Protein AF-A0A6G3X3H4-F1 (afdb_monomer_lite)

Sequence (55 aa):
ALRRAACTRGDSDSIACLTGALAGAHLGAAAWPKEWSERIEYRSDLLSLAALWDA

Secondary structure (DSSP, 8-state):
-HHHHHTSSSSHHHHHHHHHHHHHHHH-GGGS-HHHHHT-TTHHHHHHHHHHH--

pLDDT: mean 96.16, std 2.32, range [84.06, 98.31]

Organism: NCBI:txid2706086

Foldseek 3Di:
DLVVLCPDPDPSVVSSVVVCVVCCVVVPPVVDDPVVLVPDPPSVVVVVVVVVVVD

Radius of gyration: 12.49 Å; chains: 1; bounding box: 30×21×27 Å

Structure (mmCIF, N/CA/C/O backbone):
data_AF-A0A6G3X3H4-F1
#
_entry.id   AF-A0A6G3X3H4-F1
#
loop_
_atom_site.group_PDB
_atom_site.id
_atom_site.type_symbol
_atom_site.label_atom_id
_atom_site.label_alt_id
_atom_site.label_comp_id
_atom_site.label_asym_id
_atom_site.label_entity_id
_atom_site.label_seq_id
_atom_site.pdbx_PDB_ins_code
_atom_site.Cartn_x
_atom_site.Cartn_y
_atom_site.Cartn_z
_atom_site.occupancy
_atom_site.B_iso_or_equiv
_atom_site.auth_seq_id
_atom_site.auth_comp_id
_atom_site.auth_asym_id
_atom_site.auth_atom_id
_atom_site.pdbx_PDB_model_num
ATOM 1 N N . ALA A 1 1 ? -1.359 -2.190 -12.358 1.00 93.25 1 ALA A N 1
ATOM 2 C CA . ALA A 1 1 ? -0.427 -1.050 -12.206 1.00 93.25 1 ALA A CA 1
ATOM 3 C C . ALA A 1 1 ? 0.563 -1.274 -11.063 1.00 93.25 1 ALA A C 1
ATOM 5 O O . ALA A 1 1 ? 1.757 -1.188 -11.313 1.00 93.25 1 ALA A O 1
ATOM 6 N N . LEU A 1 2 ? 0.093 -1.658 -9.868 1.00 96.44 2 LEU A N 1
ATOM 7 C CA . LEU A 1 2 ? 0.930 -1.83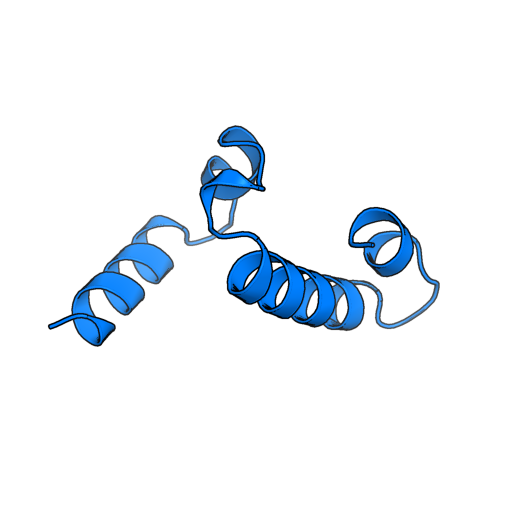6 -8.673 1.00 96.44 2 LEU A CA 1
ATOM 8 C C . LEU A 1 2 ? 2.183 -2.707 -8.874 1.00 96.44 2 LEU A C 1
ATOM 10 O O . LEU A 1 2 ? 3.274 -2.275 -8.535 1.00 96.44 2 LEU A O 1
ATOM 14 N N . ARG A 1 3 ? 2.069 -3.887 -9.504 1.00 96.88 3 ARG A N 1
ATOM 15 C CA . ARG A 1 3 ? 3.244 -4.741 -9.779 1.00 96.88 3 ARG A CA 1
ATOM 16 C C . ARG A 1 3 ? 4.331 -4.023 -10.589 1.00 96.88 3 ARG A C 1
ATOM 18 O O . ARG A 1 3 ? 5.508 -4.225 -10.336 1.00 96.88 3 ARG A O 1
ATOM 25 N N . ARG A 1 4 ? 3.950 -3.192 -11.566 1.00 97.81 4 ARG A N 1
ATOM 26 C CA . ARG A 1 4 ? 4.930 -2.426 -12.353 1.00 97.81 4 ARG A CA 1
ATOM 27 C C . ARG A 1 4 ? 5.623 -1.378 -11.485 1.00 97.81 4 ARG A C 1
ATOM 29 O O . ARG A 1 4 ? 6.841 -1.284 -11.541 1.00 97.81 4 ARG A O 1
ATOM 36 N N . ALA A 1 5 ? 4.859 -0.660 -10.661 1.00 98.12 5 ALA A N 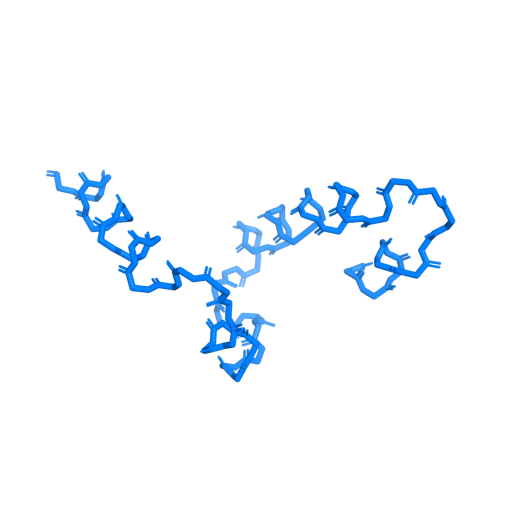1
ATOM 37 C CA . ALA A 1 5 ? 5.391 0.308 -9.703 1.00 98.12 5 ALA A CA 1
ATOM 38 C C . ALA A 1 5 ? 6.400 -0.338 -8.736 1.00 98.12 5 ALA A C 1
ATOM 40 O O . ALA A 1 5 ? 7.544 0.096 -8.667 1.00 98.12 5 ALA A O 1
ATOM 41 N N . ALA A 1 6 ? 6.022 -1.45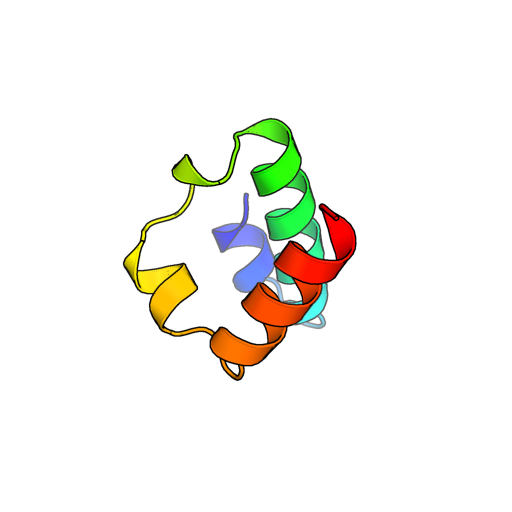4 -8.108 1.00 97.94 6 ALA A N 1
ATOM 42 C CA . ALA A 1 6 ? 6.870 -2.179 -7.159 1.00 97.94 6 ALA A CA 1
ATOM 43 C C . ALA A 1 6 ? 8.121 -2.821 -7.791 1.00 97.94 6 ALA A C 1
ATOM 45 O O . ALA A 1 6 ? 9.098 -3.077 -7.100 1.00 97.94 6 ALA A O 1
ATOM 46 N N . CYS A 1 7 ? 8.113 -3.097 -9.100 1.00 98.19 7 CYS A N 1
ATOM 47 C CA . CYS A 1 7 ? 9.269 -3.640 -9.824 1.00 98.19 7 CYS A CA 1
ATOM 48 C C . CYS A 1 7 ? 10.058 -2.571 -10.605 1.00 98.19 7 CYS A C 1
ATOM 50 O O . CYS A 1 7 ? 10.854 -2.916 -11.481 1.00 98.19 7 CYS A O 1
ATOM 52 N N . THR A 1 8 ? 9.825 -1.283 -10.341 1.00 97.56 8 THR A N 1
ATOM 53 C CA . THR A 1 8 ? 10.593 -0.185 -10.949 1.00 97.56 8 THR A CA 1
ATOM 54 C C . THR A 1 8 ? 11.931 -0.022 -10.220 1.00 97.56 8 THR A C 1
ATOM 56 O O . THR A 1 8 ? 12.031 -0.314 -9.036 1.00 97.56 8 THR A O 1
ATOM 59 N N . ARG A 1 9 ? 12.997 0.408 -10.907 1.00 97.25 9 ARG A N 1
ATOM 60 C CA . ARG A 1 9 ? 14.283 0.701 -10.246 1.00 97.25 9 ARG A CA 1
ATOM 61 C C . ARG A 1 9 ? 14.231 2.063 -9.550 1.00 97.25 9 ARG A C 1
ATOM 63 O O . ARG A 1 9 ? 13.740 3.017 -10.143 1.00 97.25 9 ARG A O 1
ATOM 70 N N . GLY A 1 10 ? 14.821 2.158 -8.358 1.00 96.19 10 GLY A N 1
ATOM 71 C CA . GLY A 1 10 ? 14.873 3.391 -7.568 1.00 96.19 10 GLY A CA 1
ATOM 72 C C . GLY A 1 10 ? 13.802 3.399 -6.482 1.00 96.19 10 GLY A C 1
ATOM 73 O O . GLY A 1 10 ? 13.679 2.421 -5.751 1.00 96.19 10 GLY A O 1
ATOM 74 N N . ASP A 1 11 ? 13.037 4.486 -6.414 1.00 96.12 11 ASP A N 1
ATOM 75 C CA . ASP A 1 11 ? 12.017 4.800 -5.398 1.00 96.12 11 ASP A CA 1
ATOM 76 C C . ASP A 1 11 ? 10.723 3.968 -5.555 1.00 96.12 11 ASP A C 1
ATOM 78 O O . ASP A 1 11 ? 9.601 4.465 -5.656 1.00 96.12 11 ASP A O 1
ATOM 82 N N . SER A 1 12 ? 10.894 2.657 -5.714 1.00 98.12 12 SER A N 1
ATOM 83 C CA . SER A 1 12 ? 9.826 1.709 -6.038 1.00 98.12 12 SER A CA 1
ATOM 84 C C . SER A 1 12 ? 8.766 1.602 -4.947 1.00 98.12 12 SER A C 1
ATOM 86 O O . SER A 1 12 ? 7.597 1.375 -5.256 1.00 98.12 12 SER A O 1
ATOM 88 N N . ASP A 1 13 ? 9.163 1.790 -3.692 1.00 97.56 13 ASP A N 1
ATOM 89 C CA . ASP A 1 13 ? 8.309 1.801 -2.513 1.00 97.56 13 ASP A CA 1
ATOM 90 C C . ASP A 1 13 ? 7.381 3.014 -2.524 1.00 97.56 13 ASP A C 1
ATOM 92 O O . ASP A 1 13 ? 6.163 2.836 -2.450 1.00 97.56 13 ASP A O 1
ATOM 96 N N . SER A 1 14 ? 7.904 4.223 -2.741 1.00 97.88 14 SER A N 1
ATOM 97 C CA . SER A 1 14 ? 7.069 5.424 -2.842 1.00 97.88 14 SER A CA 1
ATOM 98 C C . SER A 1 14 ? 6.148 5.375 -4.065 1.00 97.88 14 SER A C 1
ATOM 100 O O . SER A 1 14 ? 4.955 5.674 -3.965 1.00 97.88 14 SER A O 1
ATOM 102 N N . ILE A 1 15 ? 6.646 4.918 -5.222 1.00 98.31 15 ILE A N 1
ATOM 103 C CA . ILE A 1 15 ? 5.828 4.776 -6.441 1.00 98.31 15 ILE A CA 1
ATOM 104 C C . ILE A 1 15 ? 4.728 3.721 -6.235 1.00 98.31 15 ILE A C 1
ATOM 106 O O . ILE A 1 15 ? 3.582 3.930 -6.654 1.00 98.31 15 ILE A O 1
ATOM 110 N N . ALA A 1 16 ? 5.037 2.589 -5.595 1.00 98.19 16 ALA A N 1
ATOM 111 C CA . ALA A 1 16 ? 4.054 1.557 -5.273 1.00 98.19 16 ALA A CA 1
ATOM 112 C C . ALA A 1 16 ? 3.027 2.048 -4.247 1.00 98.19 16 ALA A C 1
ATOM 114 O O . ALA A 1 16 ? 1.842 1.772 -4.429 1.00 98.19 16 ALA A O 1
ATOM 115 N N . CYS A 1 17 ? 3.450 2.819 -3.242 1.00 97.56 17 CYS A N 1
ATOM 116 C CA . CYS A 1 17 ? 2.577 3.438 -2.248 1.00 97.56 17 CYS A CA 1
ATOM 117 C C . CYS A 1 17 ? 1.536 4.347 -2.918 1.00 97.56 17 CYS A C 1
ATOM 119 O O . CYS A 1 17 ? 0.332 4.120 -2.783 1.00 97.56 17 CYS A O 1
ATOM 121 N N . LEU A 1 18 ? 1.982 5.296 -3.749 1.00 98.19 18 LEU A N 1
ATOM 122 C CA . LEU A 1 18 ? 1.087 6.203 -4.476 1.00 98.19 18 LEU A CA 1
ATOM 123 C C . LEU A 1 18 ? 0.182 5.456 -5.462 1.00 98.19 18 LEU A C 1
ATOM 125 O O . LEU A 1 18 ? -1.020 5.712 -5.537 1.00 98.19 18 LEU A O 1
ATOM 129 N N . THR A 1 19 ? 0.736 4.487 -6.197 1.00 98.19 19 THR A N 1
ATOM 130 C CA . THR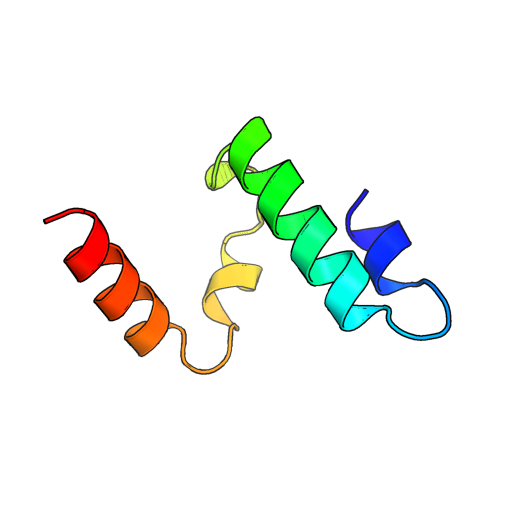 A 1 19 ? -0.044 3.663 -7.132 1.00 98.19 19 THR A CA 1
ATOM 131 C C . THR A 1 19 ? -1.119 2.858 -6.401 1.00 98.19 19 THR A C 1
ATOM 133 O O . THR A 1 19 ? -2.237 2.741 -6.901 1.00 98.19 19 THR A O 1
ATOM 136 N N . GLY A 1 20 ? -0.791 2.293 -5.238 1.00 97.12 20 GLY A N 1
ATOM 137 C CA . GLY A 1 20 ? -1.715 1.552 -4.385 1.00 97.12 20 GLY A CA 1
ATOM 138 C C . GLY A 1 20 ? -2.821 2.444 -3.832 1.00 97.12 20 GLY A C 1
ATOM 139 O O . GLY A 1 20 ? -3.989 2.095 -3.960 1.00 97.12 20 GLY A O 1
ATOM 140 N N . ALA A 1 21 ? -2.482 3.624 -3.311 1.00 96.31 21 ALA A N 1
ATOM 141 C CA . ALA A 1 21 ? -3.461 4.578 -2.791 1.00 96.31 21 ALA A CA 1
ATOM 142 C C . ALA A 1 21 ? -4.481 4.992 -3.865 1.00 96.31 21 ALA A C 1
ATOM 144 O O . ALA A 1 21 ? -5.689 4.883 -3.656 1.00 96.31 21 ALA A O 1
ATOM 145 N N . LEU A 1 22 ? -4.006 5.383 -5.052 1.00 97.88 22 LEU A N 1
ATOM 146 C CA . LEU A 1 22 ? -4.876 5.808 -6.153 1.00 97.88 22 LEU A CA 1
ATOM 147 C C . LEU A 1 22 ? -5.720 4.655 -6.709 1.00 97.88 22 LEU A C 1
ATOM 149 O O . LEU A 1 22 ? -6.916 4.818 -6.946 1.00 97.88 22 LEU A O 1
ATOM 153 N N . ALA A 1 23 ? -5.121 3.475 -6.895 1.00 97.62 23 ALA A N 1
ATOM 154 C CA . ALA A 1 23 ? -5.860 2.300 -7.346 1.00 97.62 23 ALA A CA 1
ATOM 155 C C . ALA A 1 23 ? -6.918 1.867 -6.319 1.00 97.62 23 ALA A C 1
ATOM 157 O O . ALA A 1 23 ? -8.022 1.507 -6.715 1.00 97.62 23 ALA A O 1
ATOM 158 N N . GLY A 1 24 ? -6.608 1.940 -5.022 1.00 95.94 24 GLY A N 1
ATOM 159 C CA . GLY A 1 24 ? -7.534 1.615 -3.939 1.00 95.94 24 GLY A CA 1
ATOM 160 C C . GLY A 1 24 ? -8.690 2.607 -3.834 1.00 95.94 24 GLY A C 1
ATOM 161 O O . GLY A 1 24 ? -9.830 2.185 -3.679 1.00 95.94 24 GLY A O 1
ATOM 162 N N . ALA A 1 25 ? -8.426 3.906 -4.000 1.00 95.81 25 ALA A N 1
ATOM 163 C CA . ALA A 1 25 ? -9.471 4.928 -4.037 1.00 95.81 25 ALA A CA 1
ATOM 164 C C . ALA A 1 25 ? -10.411 4.758 -5.245 1.00 95.81 25 ALA A C 1
ATOM 166 O O . ALA A 1 25 ? -11.612 4.980 -5.129 1.00 95.81 25 ALA A O 1
ATOM 167 N N . HIS A 1 26 ? -9.877 4.344 -6.399 1.00 97.56 26 HIS A N 1
ATOM 168 C CA . HIS A 1 26 ? -10.666 4.169 -7.620 1.00 97.56 26 HIS A CA 1
ATOM 169 C C . HIS A 1 26 ? -11.448 2.847 -7.668 1.00 97.56 26 HIS A C 1
ATOM 171 O O . HIS A 1 26 ? -12.594 2.828 -8.106 1.00 97.56 26 HIS A O 1
ATOM 177 N N . LEU A 1 27 ? -10.827 1.737 -7.257 1.00 97.25 27 LEU A N 1
ATOM 178 C CA . LEU A 1 27 ? -11.393 0.386 -7.375 1.00 97.25 27 LEU A CA 1
ATOM 179 C C . LEU A 1 27 ? -12.061 -0.109 -6.081 1.00 97.25 27 LEU A C 1
ATOM 181 O O . LEU A 1 27 ? -12.764 -1.117 -6.104 1.00 97.25 27 LEU A O 1
ATOM 185 N N . GLY A 1 28 ? -11.841 0.582 -4.961 1.00 95.19 28 GLY A N 1
ATOM 186 C CA . GLY A 1 28 ? -12.286 0.178 -3.631 1.00 95.19 28 GLY A CA 1
ATOM 187 C C . GLY A 1 28 ? -11.350 -0.826 -2.947 1.00 95.19 28 GLY A C 1
ATOM 188 O O . GLY A 1 28 ? -10.508 -1.476 -3.570 1.00 95.19 28 GLY A O 1
ATOM 189 N N . ALA A 1 29 ? -11.520 -0.983 -1.630 1.00 90.50 29 ALA A N 1
ATOM 190 C CA . ALA A 1 29 ? -10.665 -1.837 -0.796 1.00 90.50 29 ALA A CA 1
ATOM 191 C C . ALA A 1 29 ? -10.703 -3.328 -1.187 1.00 90.50 29 ALA A C 1
ATOM 193 O O . ALA A 1 29 ? -9.709 -4.032 -1.024 1.00 90.50 29 ALA A O 1
ATOM 194 N N . ALA A 1 30 ? -11.821 -3.800 -1.748 1.00 94.50 30 ALA A N 1
ATOM 195 C CA . ALA A 1 30 ? -11.989 -5.184 -2.198 1.00 94.50 30 ALA A CA 1
ATOM 196 C C . ALA A 1 30 ? -11.135 -5.546 -3.431 1.00 94.50 30 ALA A C 1
ATOM 198 O O . ALA A 1 30 ? -11.059 -6.716 -3.798 1.00 94.50 30 ALA A O 1
ATOM 199 N N . ALA A 1 31 ? -10.477 -4.568 -4.067 1.00 95.19 31 ALA A N 1
ATOM 200 C CA . ALA A 1 31 ? -9.556 -4.812 -5.174 1.00 95.19 31 ALA A CA 1
ATOM 201 C C . ALA A 1 31 ? -8.252 -5.513 -4.7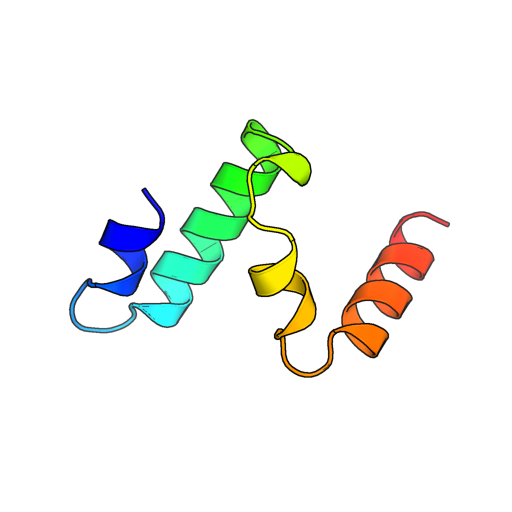40 1.00 95.19 31 ALA A C 1
ATOM 203 O O . ALA A 1 31 ? -7.521 -6.030 -5.588 1.00 95.19 31 ALA A O 1
ATOM 204 N N . TRP A 1 32 ? -7.944 -5.522 -3.440 1.00 94.94 32 TRP A N 1
ATOM 205 C CA . TRP A 1 32 ? -6.731 -6.123 -2.889 1.00 94.94 32 TRP A CA 1
ATOM 206 C C . TRP A 1 32 ? -6.997 -7.523 -2.321 1.00 94.94 32 TRP A C 1
ATOM 208 O O . TRP A 1 32 ? -7.993 -7.711 -1.621 1.00 94.94 32 TRP A O 1
ATOM 218 N N . PRO A 1 33 ? -6.090 -8.497 -2.535 1.00 95.94 33 PRO A N 1
ATOM 219 C CA . PRO A 1 33 ? -6.115 -9.751 -1.788 1.00 95.94 33 PRO A CA 1
ATOM 220 C C . PRO A 1 33 ? -6.066 -9.481 -0.283 1.00 95.94 33 PRO A C 1
ATOM 222 O O . PRO A 1 33 ? -5.258 -8.671 0.188 1.00 95.94 33 PRO A O 1
ATOM 225 N N . LYS A 1 34 ? -6.923 -10.159 0.483 1.00 94.81 34 LYS A N 1
ATOM 226 C CA . LYS A 1 34 ? -7.080 -9.914 1.923 1.00 94.81 34 LYS A CA 1
ATOM 227 C C . LYS A 1 34 ? -5.757 -10.097 2.669 1.00 94.81 34 LYS A C 1
ATOM 229 O O . LYS A 1 34 ? -5.392 -9.266 3.506 1.00 94.81 34 LYS A O 1
ATOM 234 N N . GLU A 1 35 ? -5.009 -11.121 2.274 1.00 96.56 35 GLU A N 1
ATOM 235 C CA . GLU A 1 35 ? -3.742 -11.544 2.868 1.00 96.56 35 GLU A CA 1
ATOM 236 C C . GLU A 1 35 ? -2.658 -10.467 2.744 1.00 96.56 35 GLU A C 1
ATOM 238 O O . GLU A 1 35 ? -1.707 -10.450 3.522 1.00 96.56 35 GLU A O 1
ATOM 243 N N . TRP A 1 36 ? -2.770 -9.554 1.770 1.00 95.38 36 TRP A N 1
ATOM 244 C CA . TRP A 1 36 ? -1.823 -8.447 1.633 1.00 95.38 36 TRP A CA 1
ATOM 245 C C . TRP A 1 36 ? -1.992 -7.455 2.775 1.00 95.38 36 TRP A C 1
ATOM 247 O O . TRP A 1 36 ? -1.015 -7.106 3.432 1.00 95.38 36 TRP A O 1
ATOM 257 N N . SER A 1 37 ? -3.236 -7.050 3.047 1.00 93.69 37 SER A N 1
ATOM 258 C CA . SER A 1 37 ? -3.537 -6.114 4.132 1.00 93.69 37 SER A CA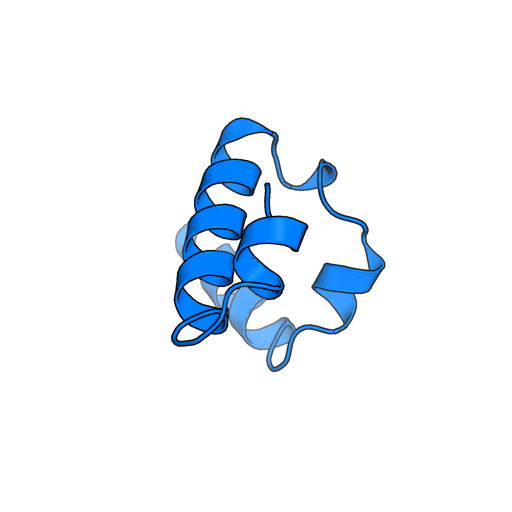 1
ATOM 259 C C . SER A 1 37 ? -3.234 -6.704 5.509 1.00 93.69 37 SER A C 1
ATOM 261 O O . SER A 1 37 ? -2.860 -5.968 6.414 1.00 93.69 37 SER A O 1
ATOM 263 N N . GLU A 1 38 ? -3.377 -8.022 5.674 1.00 95.44 38 GLU A N 1
ATOM 264 C CA . GLU A 1 38 ? -3.137 -8.740 6.933 1.00 95.44 38 GLU A CA 1
ATOM 265 C C . GLU A 1 38 ? -1.656 -8.783 7.326 1.00 95.44 38 GLU A C 1
ATOM 267 O O . GLU A 1 38 ? -1.340 -8.959 8.499 1.00 95.44 38 GLU A O 1
ATOM 272 N N . ARG A 1 39 ? -0.750 -8.584 6.364 1.00 96.31 39 ARG A N 1
ATOM 273 C CA . ARG A 1 39 ? 0.704 -8.654 6.561 1.00 96.31 39 ARG A CA 1
ATOM 274 C C . ARG A 1 39 ? 1.381 -7.289 6.692 1.00 96.31 39 ARG A C 1
ATOM 276 O O . ARG A 1 39 ? 2.605 -7.244 6.784 1.00 96.31 39 ARG A O 1
ATOM 283 N N . ILE A 1 40 ? 0.613 -6.198 6.664 1.00 95.38 40 ILE A N 1
ATOM 284 C CA . ILE A 1 40 ? 1.144 -4.838 6.806 1.00 95.38 40 ILE A CA 1
ATOM 285 C C . ILE A 1 40 ? 1.684 -4.649 8.228 1.00 95.38 40 ILE A C 1
ATOM 287 O O . ILE A 1 40 ? 1.008 -4.950 9.213 1.00 95.38 40 ILE A O 1
ATOM 291 N N . GLU A 1 41 ? 2.906 -4.134 8.331 1.00 97.81 41 GLU A N 1
ATOM 292 C CA . GLU A 1 41 ? 3.493 -3.754 9.613 1.00 97.81 41 GLU A CA 1
ATOM 293 C C . GLU A 1 41 ? 2.652 -2.649 10.271 1.00 97.81 41 GLU A C 1
ATOM 295 O O . GLU A 1 41 ? 2.198 -1.726 9.598 1.00 97.81 41 GLU A O 1
ATOM 300 N N . TYR A 1 42 ? 2.397 -2.762 11.578 1.00 97.38 42 TYR A N 1
ATOM 301 C CA . TYR A 1 42 ? 1.532 -1.836 12.327 1.00 97.38 42 TYR A CA 1
ATOM 302 C C . TYR A 1 42 ? 0.077 -1.747 11.826 1.00 97.38 42 TYR A C 1
ATOM 304 O O . TYR A 1 42 ? -0.612 -0.753 12.054 1.00 97.38 42 TYR A O 1
ATOM 312 N N . ARG A 1 43 ? -0.445 -2.800 11.177 1.00 95.81 43 ARG A N 1
ATOM 313 C CA . ARG A 1 43 ? -1.835 -2.846 10.684 1.00 95.81 43 ARG A CA 1
ATOM 314 C C . ARG A 1 43 ? -2.881 -2.451 11.734 1.00 95.81 43 ARG A C 1
ATOM 316 O O . ARG A 1 43 ? -3.838 -1.762 11.394 1.00 95.81 43 ARG A O 1
ATOM 323 N N . SER A 1 44 ? -2.744 -2.920 12.976 1.00 97.00 44 SER A N 1
ATOM 324 C CA . SER A 1 44 ? -3.677 -2.593 14.069 1.00 97.00 44 SER A CA 1
ATOM 325 C C . SER A 1 44 ? -3.774 -1.091 14.311 1.00 97.00 44 SER A C 1
ATOM 327 O O . SER A 1 44 ? -4.866 -0.551 14.489 1.00 97.00 44 SER A O 1
ATOM 329 N N . ASP A 1 45 ? -2.632 -0.418 14.269 1.00 97.88 45 ASP A N 1
ATOM 330 C CA . ASP A 1 45 ? -2.512 0.998 14.584 1.00 97.88 45 ASP A CA 1
ATOM 331 C C . ASP A 1 45 ? -3.051 1.818 13.411 1.00 97.88 45 ASP A C 1
ATOM 333 O O . ASP A 1 45 ? -3.841 2.736 13.612 1.00 97.88 45 ASP A O 1
ATOM 337 N N . LEU A 1 46 ? -2.744 1.405 12.175 1.00 95.44 46 LEU A N 1
ATOM 338 C CA . LEU A 1 46 ? -3.326 1.984 10.961 1.00 95.44 46 LEU A CA 1
ATOM 339 C C . LEU A 1 46 ? -4.858 1.887 10.945 1.00 95.44 46 LEU A C 1
ATOM 341 O O . LEU A 1 46 ? -5.528 2.854 10.593 1.00 95.44 46 LEU A O 1
ATOM 345 N N . LEU A 1 47 ? -5.429 0.748 11.351 1.00 95.38 47 LEU A N 1
ATOM 346 C CA . LEU A 1 47 ? -6.885 0.599 11.458 1.00 95.38 47 LEU A CA 1
ATOM 347 C C . LEU A 1 47 ? -7.482 1.466 12.566 1.00 95.38 47 LEU A C 1
ATOM 349 O O . LEU A 1 47 ? -8.571 2.004 12.391 1.00 95.38 47 LEU A O 1
ATOM 353 N N . SER A 1 48 ? -6.773 1.619 13.684 1.00 97.31 48 SER A N 1
ATOM 354 C CA . SER A 1 48 ? -7.198 2.509 14.767 1.00 97.31 48 SER A CA 1
ATOM 355 C C . SER A 1 48 ? -7.218 3.966 14.300 1.00 97.31 48 SER A C 1
ATOM 357 O O . SER A 1 48 ? -8.182 4.680 14.560 1.00 97.31 48 SER A O 1
ATOM 359 N N . LEU A 1 49 ? -6.203 4.394 13.541 1.00 97.06 49 LEU A N 1
ATOM 360 C CA . LEU A 1 49 ? -6.158 5.720 12.921 1.00 97.06 49 LEU A CA 1
ATOM 361 C C . LEU A 1 49 ? -7.281 5.919 11.895 1.00 97.06 49 LEU A C 1
ATOM 363 O O . LEU A 1 49 ? -7.895 6.981 11.876 1.00 97.06 49 LEU A O 1
ATOM 367 N N . ALA A 1 50 ? -7.582 4.908 11.076 1.00 93.31 50 ALA A N 1
ATOM 368 C CA . ALA A 1 50 ? -8.688 4.970 10.121 1.00 93.31 50 ALA A CA 1
ATOM 369 C C . ALA A 1 50 ? -10.048 5.105 10.827 1.00 93.31 50 ALA A C 1
ATOM 371 O O . ALA A 1 50 ? -10.849 5.956 10.461 1.00 93.31 50 ALA A O 1
ATOM 372 N N . ALA A 1 51 ? -10.281 4.334 11.893 1.00 96.75 51 ALA A N 1
ATOM 373 C CA . ALA A 1 51 ? -11.508 4.438 12.681 1.00 96.75 51 ALA A CA 1
ATOM 374 C C . ALA A 1 51 ? -11.665 5.812 13.357 1.00 96.75 51 ALA A C 1
ATOM 376 O O . ALA A 1 51 ? -12.783 6.300 13.484 1.00 96.75 51 ALA A O 1
ATOM 377 N N . LEU A 1 52 ? -10.559 6.442 13.776 1.00 97.56 52 LEU A N 1
ATOM 378 C CA . LEU A 1 52 ? -10.567 7.810 14.308 1.00 97.56 52 LEU A CA 1
ATOM 379 C C . LEU A 1 52 ? -10.853 8.865 13.234 1.00 97.56 52 LEU A C 1
ATOM 381 O O . LEU A 1 52 ? -11.390 9.916 13.559 1.00 97.56 52 LEU A O 1
ATOM 385 N N . TRP A 1 53 ? -10.468 8.610 11.983 1.00 94.38 53 TRP A N 1
ATOM 386 C CA . TRP A 1 53 ? -10.746 9.499 10.856 1.00 94.38 53 TRP A CA 1
ATOM 387 C C . TRP A 1 53 ? -12.220 9.466 10.433 1.00 94.38 53 TRP A C 1
ATOM 389 O O . TRP A 1 53 ? -12.766 10.495 10.045 1.00 94.38 53 TRP A O 1
ATOM 399 N N . ASP A 1 54 ? -12.851 8.291 10.499 1.00 92.62 54 ASP A N 1
ATOM 400 C CA . ASP A 1 54 ? -14.257 8.089 10.123 1.00 92.62 54 ASP A CA 1
ATOM 401 C C . ASP A 1 54 ? -15.264 8.543 11.204 1.00 92.62 54 ASP A C 1
ATOM 403 O O . ASP A 1 54 ? -16.472 8.537 10.947 1.00 92.62 54 ASP A O 1
ATOM 407 N N . ALA A 1 55 ? -14.788 8.889 12.405 1.00 84.06 55 ALA A N 1
ATOM 408 C CA . ALA A 1 55 ? -15.592 9.345 13.544 1.00 84.06 55 ALA A CA 1
ATOM 409 C C . ALA A 1 55 ? -15.919 10.846 13.471 1.00 84.06 55 ALA A C 1
ATOM 411 O O . ALA A 1 55 ? -17.076 11.199 13.805 1.00 84.06 55 ALA A O 1
#

InterPro domains:
  IPR005502 ADP-ribosylation/Crystallin J1 [PF03747] (1-35)
  IPR036705 ADP-ribosylation/Crystallin J1 superfamily [G3DSA:1.10.4080.10] (1-53)
  IPR036705 ADP-ribosylation/Crystallin J1 superfamily [SSF101478] (1-50)